Protein AF-A0A425D7N1-F1 (afdb_monomer_lite)

Radius of gyration: 16.36 Å; chains: 1; bounding box: 38×42×46 Å

Organism: Aphanomyces astaci (NCBI:txid112090)

Sequence (108 aa):
MNSFPKTGVSLRPGFVYGTRRVHVNNTDLFLPLQLVGAPLSFAARQLGPVSAVLSRVPVLGGELLATCPVGALAKAAVLSAIAPVHCDVLDTANIIALGDSFHETVGA

pLDDT: mean 73.81, std 13.09, range [32.22, 89.5]

Secondary structure (DSSP, 8-state):
-PPPPS---EEE-SSEESEEEEEETTEEEEEETHHHHHHHHHHHHTSTHHHHHHTTSTTTHHHHHT-EEHHHHHHHHHHHHHS--S-SEEEHHHHHHHHHGGGGG---

Structure (mmCIF, N/CA/C/O backbone):
data_AF-A0A425D7N1-F1
#
_entry.id   AF-A0A425D7N1-F1
#
loop_
_atom_site.group_PDB
_atom_site.id
_atom_site.type_symbol
_atom_site.label_atom_id
_atom_site.label_alt_id
_atom_site.label_comp_id
_atom_site.label_asym_id
_atom_site.label_entity_id
_atom_site.label_seq_id
_atom_site.pdbx_PDB_ins_code
_atom_site.Cartn_x
_atom_site.Cartn_y
_atom_site.Cartn_z
_atom_site.occupancy
_atom_site.B_iso_or_equiv
_atom_site.auth_seq_id
_atom_site.auth_comp_id
_atom_site.auth_asym_id
_atom_site.auth_atom_id
_atom_site.pdbx_PDB_model_num
ATOM 1 N N . MET A 1 1 ? 11.585 -7.098 -30.849 1.00 37.97 1 MET A N 1
ATOM 2 C CA . MET A 1 1 ? 10.840 -6.671 -29.645 1.00 37.97 1 MET A CA 1
ATOM 3 C C . MET A 1 1 ? 11.087 -7.737 -28.593 1.00 37.97 1 MET A C 1
ATOM 5 O O . MET A 1 1 ? 10.558 -8.832 -28.730 1.00 37.97 1 MET A O 1
ATOM 9 N N . ASN A 1 2 ? 12.007 -7.499 -27.656 1.00 46.97 2 ASN A N 1
ATOM 10 C CA . ASN A 1 2 ? 12.360 -8.512 -26.660 1.00 46.97 2 ASN A CA 1
ATOM 11 C C . ASN A 1 2 ? 11.186 -8.658 -25.690 1.00 46.97 2 ASN A C 1
ATOM 13 O O . ASN A 1 2 ? 10.773 -7.675 -25.079 1.00 46.97 2 ASN A O 1
ATOM 17 N N . SER A 1 3 ? 10.618 -9.864 -25.612 1.00 61.69 3 SER A N 1
ATOM 18 C CA . SER A 1 3 ? 9.583 -10.200 -24.634 1.00 61.69 3 SER A CA 1
ATOM 19 C C . SER A 1 3 ? 10.131 -9.912 -23.245 1.00 61.69 3 SER A C 1
ATOM 21 O O . SER A 1 3 ? 11.191 -10.426 -22.888 1.00 61.69 3 SER A O 1
ATOM 23 N N . PHE A 1 4 ? 9.404 -9.128 -22.453 1.00 61.50 4 PHE A N 1
ATOM 24 C CA . PHE A 1 4 ? 9.664 -9.077 -21.023 1.00 61.50 4 PHE A CA 1
ATOM 25 C C . PHE A 1 4 ? 9.566 -10.503 -20.461 1.00 61.50 4 PHE A C 1
ATOM 27 O O . PHE A 1 4 ? 8.739 -11.293 -20.945 1.00 61.50 4 PHE A O 1
ATOM 34 N N . PRO A 1 5 ? 10.426 -10.872 -19.499 1.00 63.09 5 PRO A N 1
ATOM 35 C CA . PRO A 1 5 ? 10.297 -12.156 -18.836 1.00 63.09 5 PRO A CA 1
ATOM 36 C C . PRO A 1 5 ? 8.902 -12.226 -18.200 1.00 63.09 5 PRO A C 1
ATOM 38 O O . PRO A 1 5 ? 8.482 -11.296 -17.518 1.00 63.09 5 PRO A O 1
ATOM 41 N N . LYS A 1 6 ? 8.169 -13.323 -18.426 1.00 65.75 6 LYS A N 1
ATOM 42 C CA . LYS A 1 6 ? 6.838 -13.560 -17.824 1.00 65.75 6 LYS A CA 1
ATOM 43 C C . LYS A 1 6 ? 6.916 -13.888 -16.324 1.00 65.75 6 LYS A C 1
ATOM 45 O O . LYS A 1 6 ? 5.983 -14.439 -15.758 1.00 65.75 6 LYS A O 1
ATOM 50 N N . THR A 1 7 ? 8.056 -13.612 -15.708 1.00 69.44 7 THR A N 1
ATOM 51 C CA . THR A 1 7 ? 8.357 -13.879 -14.308 1.00 69.44 7 THR A CA 1
ATOM 52 C C . THR A 1 7 ? 8.376 -12.547 -13.578 1.00 69.44 7 THR A C 1
ATOM 54 O O . THR A 1 7 ? 9.187 -11.678 -13.905 1.00 69.44 7 THR A O 1
ATOM 57 N N . GLY A 1 8 ? 7.488 -12.380 -12.607 1.00 71.38 8 GLY A N 1
ATOM 58 C CA . GLY A 1 8 ? 7.405 -11.174 -11.794 1.00 71.38 8 GLY A CA 1
ATOM 59 C C . GLY A 1 8 ? 5.999 -10.962 -11.256 1.00 71.38 8 GLY A C 1
ATOM 60 O O . GLY A 1 8 ? 5.028 -11.445 -11.830 1.00 71.38 8 GLY A O 1
ATOM 61 N N . VAL A 1 9 ? 5.904 -10.228 -10.153 1.00 82.25 9 VAL A N 1
ATOM 62 C CA . VAL A 1 9 ? 4.634 -9.886 -9.507 1.00 82.25 9 VAL A CA 1
ATOM 63 C C . VAL A 1 9 ? 4.296 -8.435 -9.814 1.00 82.25 9 VAL A C 1
ATOM 65 O O . VAL A 1 9 ? 5.126 -7.541 -9.635 1.00 82.25 9 VAL A O 1
ATOM 68 N N . SER A 1 10 ? 3.063 -8.176 -10.237 1.00 85.81 10 SER A N 1
ATOM 69 C CA . SER A 1 10 ? 2.533 -6.823 -10.364 1.00 85.81 10 SER A CA 1
ATOM 70 C C . SER A 1 10 ? 1.986 -6.353 -9.019 1.00 85.81 10 SER A C 1
ATOM 72 O O . SER A 1 10 ? 1.024 -6.912 -8.495 1.00 85.81 10 SER A O 1
ATOM 74 N N . LEU A 1 11 ? 2.592 -5.318 -8.441 1.00 87.50 11 LEU A N 1
ATOM 75 C CA . LEU A 1 11 ? 2.084 -4.691 -7.222 1.00 87.50 11 LEU A CA 1
ATOM 76 C C . LEU A 1 11 ? 1.025 -3.657 -7.599 1.00 87.50 11 LEU A C 1
ATOM 78 O O . LEU A 1 11 ? 1.315 -2.709 -8.333 1.00 87.50 11 LEU A O 1
ATOM 82 N N . ARG A 1 12 ? -0.178 -3.796 -7.044 1.00 89.50 12 ARG A N 1
ATOM 83 C CA . ARG A 1 12 ? -1.284 -2.853 -7.214 1.00 89.50 12 ARG A CA 1
ATOM 84 C C . ARG A 1 12 ? -1.610 -2.174 -5.880 1.00 89.50 12 ARG A C 1
ATOM 86 O O . ARG A 1 12 ? -2.597 -2.523 -5.228 1.00 89.50 12 ARG A O 1
ATOM 93 N N . PRO A 1 13 ? -0.780 -1.213 -5.442 1.00 87.75 13 PRO A N 1
ATOM 94 C CA . PRO A 1 13 ? -1.088 -0.435 -4.258 1.00 87.75 13 PRO A CA 1
ATOM 95 C C . PRO A 1 13 ? -2.211 0.565 -4.551 1.00 87.75 13 PRO A C 1
ATOM 97 O O . PRO A 1 13 ? -2.332 1.078 -5.664 1.00 87.75 13 PRO A O 1
ATOM 100 N N . GLY A 1 14 ? -2.997 0.885 -3.529 1.00 85.75 14 GLY A N 1
ATOM 101 C CA . GLY A 1 14 ? -3.844 2.074 -3.533 1.00 85.75 14 GLY A CA 1
ATOM 102 C C . GLY A 1 14 ? -3.085 3.311 -3.042 1.00 85.75 14 GLY A C 1
ATOM 103 O O . GLY A 1 14 ? -1.975 3.598 -3.491 1.00 85.75 14 GLY A O 1
ATOM 104 N N . PHE A 1 15 ? -3.663 4.059 -2.103 1.00 84.81 15 PHE A N 1
ATOM 105 C CA . PHE A 1 15 ? -3.058 5.269 -1.554 1.00 84.81 15 PHE A CA 1
ATOM 106 C C . PHE A 1 15 ? -1.801 4.972 -0.718 1.00 84.81 15 PHE A C 1
ATOM 108 O O . PHE A 1 15 ? -1.885 4.519 0.425 1.00 84.81 15 PHE A O 1
ATOM 115 N N . VAL A 1 16 ? -0.616 5.263 -1.262 1.00 86.44 16 VAL A N 1
ATOM 116 C CA . VAL A 1 16 ? 0.653 5.029 -0.557 1.00 86.44 16 VAL A CA 1
ATOM 117 C C . VAL A 1 16 ? 1.025 6.213 0.332 1.00 86.44 16 VAL A C 1
ATOM 119 O O . VAL A 1 16 ? 1.311 7.301 -0.171 1.00 86.44 16 VAL A O 1
ATOM 122 N N . TYR A 1 17 ? 1.126 5.984 1.641 1.00 85.38 17 TYR A N 1
ATOM 123 C CA . TYR A 1 17 ? 1.491 7.014 2.615 1.00 85.38 17 TYR A CA 1
ATOM 124 C C . TYR A 1 17 ? 2.874 6.787 3.243 1.00 85.38 17 TYR A C 1
ATOM 126 O O . TYR A 1 17 ? 3.365 5.664 3.367 1.00 85.38 17 TYR A O 1
ATOM 134 N N . GLY A 1 18 ? 3.511 7.893 3.628 1.00 83.75 18 GLY A N 1
ATOM 135 C CA . GLY A 1 18 ? 4.873 7.964 4.156 1.00 83.75 18 GLY A CA 1
ATOM 136 C C . GLY A 1 18 ? 5.472 9.346 3.897 1.00 83.75 18 GLY A C 1
ATOM 137 O O . GLY A 1 18 ? 4.802 10.229 3.358 1.00 83.75 18 GLY A O 1
ATOM 138 N N . THR A 1 19 ? 6.731 9.554 4.263 1.00 82.94 19 THR A N 1
ATOM 139 C CA . THR A 1 19 ? 7.462 10.765 3.877 1.00 82.94 19 THR A CA 1
ATOM 140 C C . THR A 1 19 ? 7.838 10.688 2.397 1.00 82.94 19 THR A C 1
ATOM 142 O O . THR A 1 19 ? 8.494 9.748 1.945 1.00 82.94 19 THR A O 1
ATOM 145 N N . ARG A 1 20 ? 7.385 11.662 1.603 1.00 80.62 20 ARG A N 1
ATOM 146 C CA . ARG A 1 20 ? 7.701 11.765 0.173 1.00 80.62 20 ARG A CA 1
ATOM 147 C C . ARG A 1 20 ? 8.577 12.978 -0.074 1.00 80.62 20 ARG A C 1
ATOM 149 O O . ARG A 1 20 ? 8.230 14.073 0.347 1.00 80.62 20 ARG A O 1
ATOM 156 N N . ARG A 1 21 ? 9.684 12.790 -0.788 1.00 84.81 21 ARG A N 1
ATOM 157 C CA . ARG A 1 21 ? 10.459 13.896 -1.353 1.00 84.81 21 ARG A CA 1
ATOM 158 C C . ARG A 1 21 ? 9.890 14.207 -2.732 1.00 84.81 21 ARG A C 1
ATOM 160 O O . ARG A 1 21 ? 9.845 13.320 -3.581 1.00 84.81 21 ARG A O 1
ATOM 167 N N . VAL A 1 22 ? 9.425 15.432 -2.929 1.00 85.56 22 VAL A N 1
ATOM 168 C CA . VAL A 1 22 ? 8.875 15.926 -4.191 1.00 85.56 22 VAL A CA 1
ATOM 169 C C . VAL A 1 22 ? 9.726 17.104 -4.633 1.00 85.56 22 VAL A C 1
ATOM 171 O O . VAL A 1 22 ? 9.964 18.024 -3.856 1.00 85.56 22 VAL A O 1
ATOM 174 N N . HIS A 1 23 ? 10.190 17.066 -5.875 1.00 85.50 23 HIS A N 1
ATOM 175 C CA . HIS A 1 23 ? 10.967 18.151 -6.450 1.00 85.50 23 HIS A CA 1
ATOM 176 C C . HIS A 1 23 ? 10.027 19.117 -7.176 1.00 85.50 23 HIS A C 1
ATOM 178 O O . HIS A 1 23 ? 9.363 18.724 -8.135 1.00 85.50 23 HIS A O 1
ATOM 184 N N . VAL A 1 24 ? 9.945 20.365 -6.714 1.00 84.19 24 VAL A N 1
ATOM 185 C CA . VAL A 1 24 ? 9.093 21.405 -7.309 1.00 84.19 24 VAL A CA 1
ATOM 186 C C . VAL A 1 24 ? 9.921 22.674 -7.465 1.00 84.19 24 VAL A C 1
ATOM 188 O O . VAL A 1 24 ? 10.484 23.160 -6.490 1.00 84.19 24 VAL A O 1
ATOM 191 N N . ASN A 1 25 ? 9.990 23.225 -8.682 1.00 79.31 25 ASN A N 1
ATOM 192 C CA . ASN A 1 25 ? 10.676 24.491 -8.978 1.00 79.31 25 ASN A CA 1
ATOM 193 C C . ASN A 1 25 ? 12.098 24.584 -8.372 1.00 79.31 25 ASN A C 1
ATOM 195 O O . ASN A 1 25 ? 12.387 25.494 -7.596 1.00 79.31 25 ASN A O 1
ATOM 199 N N . ASN A 1 26 ? 12.983 23.630 -8.697 1.00 77.75 26 ASN A N 1
ATOM 200 C CA . ASN A 1 26 ? 14.365 23.540 -8.187 1.00 77.75 26 ASN A CA 1
ATOM 201 C C . ASN A 1 26 ? 14.508 23.392 -6.660 1.00 77.75 26 ASN A C 1
ATOM 203 O O . ASN A 1 26 ? 15.610 23.534 -6.133 1.00 77.75 26 ASN A O 1
ATOM 207 N N . THR A 1 27 ? 13.426 23.075 -5.943 1.00 80.38 27 THR A N 1
ATOM 208 C CA . THR A 1 27 ? 13.435 22.899 -4.486 1.00 80.38 27 THR A CA 1
ATOM 209 C C . THR A 1 27 ? 12.900 21.524 -4.108 1.00 80.38 27 THR A C 1
ATOM 211 O O . THR A 1 27 ? 11.865 21.078 -4.609 1.00 80.38 27 THR A O 1
ATOM 214 N N . ASP A 1 28 ? 13.598 20.847 -3.198 1.00 85.31 28 ASP A N 1
ATOM 215 C CA . ASP A 1 28 ? 13.145 19.581 -2.633 1.00 85.31 28 ASP A CA 1
ATOM 216 C C . ASP A 1 28 ? 12.217 19.824 -1.444 1.00 85.31 28 ASP A C 1
ATOM 218 O O . ASP A 1 28 ? 12.628 20.333 -0.400 1.00 85.31 28 ASP A O 1
ATOM 222 N N . LEU A 1 29 ? 10.956 19.432 -1.599 1.00 84.69 29 LEU A N 1
ATOM 223 C CA . LEU A 1 29 ? 9.941 19.495 -0.558 1.00 84.69 29 LEU A CA 1
ATOM 224 C C . LEU A 1 29 ? 9.715 18.104 0.029 1.00 84.69 29 LEU A C 1
ATOM 226 O O . LEU A 1 29 ? 9.540 17.123 -0.694 1.00 84.69 29 LEU A O 1
ATOM 230 N N . PHE A 1 30 ? 9.675 18.019 1.355 1.00 83.75 30 PHE A N 1
ATOM 231 C CA . PHE A 1 30 ? 9.300 16.800 2.062 1.00 83.75 30 PHE A CA 1
ATOM 232 C C . PHE A 1 30 ? 7.822 16.879 2.439 1.00 83.75 30 PHE A C 1
ATOM 234 O O . PHE A 1 30 ? 7.434 17.676 3.287 1.00 83.75 30 PHE A O 1
ATOM 241 N N . LEU A 1 31 ? 6.992 16.054 1.805 1.00 81.44 31 LEU A N 1
ATOM 242 C CA . LEU A 1 31 ? 5.572 15.909 2.104 1.00 81.44 31 LEU A CA 1
ATOM 243 C C . LEU A 1 31 ? 5.381 14.733 3.074 1.00 81.44 31 LEU A C 1
ATOM 245 O O . LEU A 1 31 ? 5.495 13.572 2.660 1.00 81.44 31 LEU A O 1
ATOM 249 N N . PRO A 1 32 ? 5.079 14.983 4.361 1.00 78.44 32 PRO A N 1
ATOM 250 C CA . PRO A 1 32 ? 4.769 13.931 5.318 1.00 78.44 32 PRO A CA 1
ATOM 251 C C . PRO A 1 32 ? 3.319 13.459 5.129 1.00 78.44 32 PRO A C 1
ATOM 253 O O . PRO A 1 32 ? 2.445 13.736 5.950 1.00 78.44 32 PRO A O 1
ATOM 256 N N . LEU A 1 33 ? 3.050 12.688 4.067 1.00 77.56 33 LEU A N 1
ATOM 257 C CA . LEU A 1 33 ? 1.719 12.102 3.805 1.00 77.56 33 LEU A CA 1
ATOM 258 C C . LEU A 1 33 ? 1.259 11.154 4.924 1.00 77.56 33 LEU A C 1
ATOM 260 O O . LEU A 1 33 ? 0.090 10.783 5.006 1.00 77.56 33 LEU A O 1
ATOM 264 N N . GLN A 1 34 ? 2.179 10.780 5.811 1.00 73.00 34 GLN A N 1
ATOM 265 C CA . GLN A 1 34 ? 1.913 10.007 7.013 1.00 73.00 34 GLN A CA 1
ATOM 266 C C . GLN A 1 34 ? 0.954 10.707 7.988 1.00 73.00 34 GLN A C 1
ATOM 268 O O . GLN A 1 34 ? 0.216 10.007 8.671 1.00 73.00 34 GLN A O 1
ATOM 273 N N . LEU A 1 35 ? 0.892 12.047 8.006 1.00 73.31 35 LEU A N 1
ATOM 274 C CA . LEU A 1 35 ? -0.041 12.790 8.868 1.00 73.31 35 LEU A CA 1
ATOM 275 C C . LEU A 1 35 ? -1.513 12.490 8.552 1.00 73.31 35 LEU A C 1
ATOM 277 O O . LEU A 1 35 ? -2.345 12.496 9.451 1.00 73.31 35 LEU A O 1
ATOM 281 N N . VAL A 1 36 ? -1.824 12.190 7.289 1.00 72.19 36 VAL A N 1
ATOM 282 C CA . VAL A 1 36 ? -3.179 11.823 6.853 1.00 72.19 36 VAL A CA 1
ATOM 283 C C . VAL A 1 36 ? -3.313 10.305 6.731 1.00 72.19 36 VAL A C 1
ATOM 285 O O . VAL A 1 36 ? -4.297 9.725 7.179 1.00 72.19 36 VAL A O 1
ATOM 288 N N . GLY A 1 37 ? -2.307 9.633 6.168 1.00 66.06 37 GLY A N 1
ATOM 289 C CA . GLY A 1 37 ? -2.376 8.199 5.891 1.00 66.06 37 GLY A CA 1
ATOM 290 C C . GLY A 1 37 ? -2.292 7.295 7.123 1.00 66.06 37 GLY A C 1
ATOM 291 O O . GLY A 1 37 ? -2.917 6.238 7.128 1.00 66.06 37 GLY A O 1
ATOM 292 N N . ALA A 1 38 ? -1.577 7.691 8.183 1.00 70.81 38 ALA A N 1
ATOM 293 C CA . ALA A 1 38 ? -1.480 6.892 9.408 1.00 70.81 38 ALA A CA 1
ATOM 294 C C . ALA A 1 38 ? -2.813 6.782 10.176 1.00 70.81 38 ALA A C 1
ATOM 296 O O . ALA A 1 38 ? -3.225 5.650 10.438 1.00 70.81 38 ALA A O 1
ATOM 297 N N . PRO A 1 39 ? -3.531 7.882 10.495 1.00 71.62 39 PRO A N 1
ATOM 298 C CA . PRO A 1 39 ? -4.841 7.775 11.140 1.00 71.62 39 PRO A CA 1
ATOM 299 C C . PRO A 1 39 ? -5.870 7.087 10.235 1.00 71.62 39 PRO A C 1
ATOM 301 O O . PRO A 1 39 ? -6.709 6.339 10.729 1.00 71.62 39 PRO A O 1
ATOM 304 N N . LEU A 1 40 ? -5.772 7.266 8.913 1.00 69.88 40 LEU A N 1
ATOM 305 C CA . LEU A 1 40 ? -6.648 6.606 7.945 1.00 69.88 40 LEU A CA 1
ATOM 306 C C . LEU A 1 40 ? -6.436 5.082 7.920 1.00 69.88 40 LEU A C 1
ATOM 308 O O . LEU A 1 40 ? -7.399 4.322 7.959 1.00 69.88 40 LEU A O 1
ATOM 312 N N . SER A 1 41 ? -5.179 4.630 7.935 1.00 67.25 41 SER A N 1
ATOM 313 C CA . SER A 1 41 ? -4.823 3.207 8.008 1.00 67.25 41 SER A CA 1
ATOM 314 C C . SER A 1 41 ? -5.210 2.586 9.356 1.00 67.25 41 SER A C 1
ATOM 316 O O . SER A 1 41 ? -5.748 1.478 9.396 1.00 67.25 41 SER A O 1
ATOM 318 N N . PHE A 1 42 ? -5.023 3.324 10.458 1.00 70.31 42 PHE A N 1
ATOM 319 C CA . PHE A 1 42 ? -5.484 2.925 11.792 1.00 70.31 42 PHE A CA 1
ATOM 320 C C . PHE A 1 42 ? -7.010 2.753 11.822 1.00 70.31 42 PHE A C 1
ATOM 322 O O . PHE A 1 42 ? -7.510 1.715 12.256 1.00 70.31 42 PHE A O 1
ATOM 329 N N . ALA A 1 43 ? -7.754 3.722 11.279 1.00 67.44 43 ALA A N 1
ATOM 330 C CA . ALA A 1 43 ? -9.210 3.661 11.185 1.00 67.44 43 ALA A CA 1
ATOM 331 C C . ALA A 1 43 ? -9.704 2.511 10.300 1.00 67.44 43 ALA A C 1
ATOM 333 O O . ALA A 1 43 ? -10.676 1.836 10.636 1.00 67.44 43 ALA A O 1
ATOM 334 N N . ALA A 1 44 ? -9.010 2.257 9.193 1.00 65.12 44 ALA A N 1
ATOM 335 C CA . ALA A 1 44 ? -9.375 1.213 8.250 1.00 65.12 44 ALA A CA 1
ATOM 336 C C . ALA A 1 44 ? -9.089 -0.206 8.764 1.00 65.12 44 ALA A C 1
ATOM 338 O O . ALA A 1 44 ? -9.806 -1.128 8.380 1.00 65.12 44 ALA A O 1
ATOM 339 N N . ARG A 1 45 ? -8.055 -0.414 9.595 1.00 66.94 45 ARG A N 1
ATOM 340 C CA . ARG A 1 45 ? -7.564 -1.769 9.931 1.00 66.94 45 ARG A CA 1
ATOM 341 C C . ARG A 1 45 ? -7.530 -2.115 11.417 1.00 66.94 45 ARG A C 1
ATOM 343 O O . ARG A 1 45 ? -7.679 -3.285 11.745 1.00 66.94 45 ARG A O 1
ATOM 350 N N . GLN A 1 46 ? -7.349 -1.147 12.315 1.00 66.69 46 GLN A N 1
ATOM 351 C CA . GLN A 1 46 ? -7.150 -1.415 13.751 1.00 66.69 46 GLN A CA 1
ATOM 352 C C . GLN A 1 46 ? -8.410 -1.203 14.605 1.00 66.69 46 GLN A C 1
ATOM 354 O O . GLN A 1 46 ? -8.424 -1.544 15.783 1.00 66.69 46 GLN A O 1
ATOM 359 N N . LEU A 1 47 ? -9.502 -0.717 14.011 1.00 60.03 47 LEU A N 1
ATOM 360 C CA . LEU A 1 47 ? -10.763 -0.412 14.702 1.00 60.03 47 LEU A CA 1
ATOM 361 C C . LEU A 1 47 ? -11.756 -1.599 14.786 1.00 60.03 47 LEU A C 1
ATOM 363 O O . LEU A 1 47 ? -12.925 -1.424 15.135 1.00 60.03 47 LEU A O 1
ATOM 367 N N . GLY A 1 48 ? -11.308 -2.823 14.480 1.00 62.97 48 GLY A N 1
ATOM 368 C CA . GLY A 1 48 ? -12.079 -4.060 14.674 1.00 62.97 48 GLY A CA 1
ATOM 369 C C . GLY A 1 48 ? -13.426 -4.077 13.923 1.00 62.97 48 GLY A C 1
ATOM 370 O O . GLY A 1 48 ? -13.445 -3.837 12.716 1.00 62.97 48 GLY A O 1
ATOM 371 N N . PRO A 1 49 ? -14.576 -4.341 14.577 1.00 59.88 49 PRO A N 1
ATOM 372 C CA . PRO A 1 49 ? -15.877 -4.412 13.899 1.00 59.88 49 PRO A CA 1
ATOM 373 C C . PRO A 1 49 ? -16.293 -3.091 13.231 1.00 59.88 49 PRO A C 1
ATOM 375 O O . PRO A 1 49 ? -17.060 -3.104 12.270 1.00 59.88 49 PRO A O 1
ATOM 378 N N . VAL A 1 50 ? -15.749 -1.952 13.675 1.00 58.22 50 VAL A N 1
ATOM 379 C CA . VAL A 1 50 ? -16.002 -0.642 13.055 1.00 58.22 50 VAL A CA 1
ATOM 380 C C . VAL A 1 50 ? -15.345 -0.553 11.675 1.00 58.22 50 VAL A C 1
ATOM 382 O O . VAL A 1 50 ? -15.939 0.013 10.765 1.00 58.22 50 VAL A O 1
ATOM 385 N N . SER A 1 51 ? -14.192 -1.196 11.468 1.00 57.56 51 SER A N 1
ATOM 386 C CA . SER A 1 51 ? -13.540 -1.312 10.153 1.00 57.56 51 SER A CA 1
ATOM 387 C C . SER A 1 51 ? -14.393 -2.112 9.152 1.00 57.56 51 SER A C 1
ATOM 389 O O . SER A 1 51 ? -14.523 -1.722 7.988 1.00 57.56 51 SER A O 1
ATOM 391 N N . ALA A 1 52 ? -15.067 -3.174 9.606 1.00 59.00 52 ALA A N 1
ATOM 392 C CA . ALA A 1 52 ? -15.986 -3.966 8.781 1.00 59.00 52 ALA A CA 1
ATOM 393 C C . ALA A 1 52 ? -17.247 -3.181 8.361 1.00 59.00 52 ALA A C 1
ATOM 395 O O . ALA A 1 52 ? -17.823 -3.431 7.302 1.00 59.00 52 ALA A O 1
ATOM 396 N N . VAL A 1 53 ? -17.673 -2.213 9.175 1.00 60.25 53 VAL A N 1
ATOM 397 C CA . VAL A 1 53 ? -18.791 -1.314 8.850 1.00 60.25 53 VAL A CA 1
ATOM 398 C C . VAL A 1 53 ? -18.327 -0.176 7.938 1.00 60.25 53 VAL A C 1
ATOM 400 O O . VAL A 1 53 ? -18.996 0.129 6.953 1.00 60.25 53 V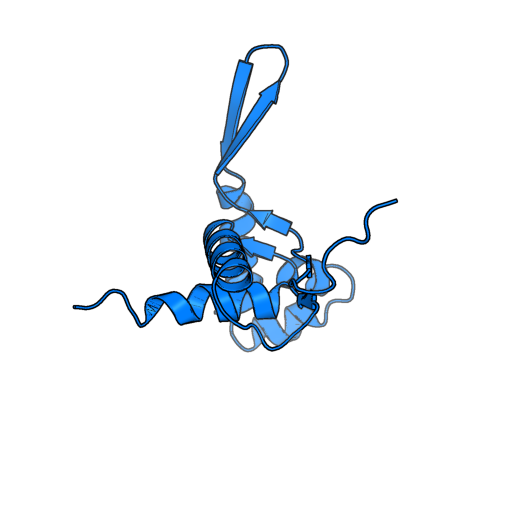AL A O 1
ATOM 403 N N . LEU A 1 54 ? -17.157 0.408 8.208 1.00 58.72 54 LEU A N 1
ATOM 404 C CA . LEU A 1 54 ? -16.585 1.497 7.410 1.00 58.72 54 LEU A CA 1
ATOM 405 C C . LEU A 1 54 ? -16.220 1.038 5.989 1.00 58.72 54 LEU A C 1
ATOM 407 O O . LEU A 1 54 ? -16.428 1.777 5.033 1.00 58.72 54 LEU A O 1
ATOM 411 N N . SER A 1 55 ? -15.754 -0.205 5.835 1.00 60.31 55 SER A N 1
ATOM 412 C CA . SER A 1 55 ? -15.475 -0.834 4.532 1.00 60.31 55 SER A CA 1
ATOM 413 C C . SER A 1 55 ? -16.726 -1.118 3.693 1.00 60.31 55 SER A C 1
ATOM 415 O O . SER A 1 55 ? -16.624 -1.219 2.473 1.00 60.31 55 SER A O 1
ATOM 417 N N . ARG A 1 56 ? -17.913 -1.189 4.313 1.00 63.47 56 ARG A N 1
ATOM 418 C CA . ARG A 1 56 ? -19.202 -1.325 3.611 1.00 63.47 56 ARG A CA 1
ATOM 419 C C . ARG A 1 56 ? -19.771 0.004 3.116 1.00 63.47 56 ARG A C 1
ATOM 421 O O . ARG A 1 56 ? -20.790 -0.008 2.430 1.00 63.47 56 ARG A O 1
ATOM 428 N N . VAL A 1 57 ? -19.142 1.139 3.436 1.00 68.56 57 VAL A N 1
ATOM 429 C CA . VAL A 1 57 ? -19.559 2.446 2.917 1.00 68.56 57 VAL A CA 1
ATOM 430 C C . VAL A 1 57 ? -19.127 2.547 1.447 1.00 68.56 57 VAL A C 1
ATOM 432 O O . VAL A 1 57 ? -17.923 2.600 1.185 1.00 68.56 57 VAL A O 1
ATOM 435 N N . PRO A 1 58 ? -20.064 2.627 0.483 1.00 56.25 58 PRO A N 1
ATOM 436 C CA . PRO A 1 58 ? -19.801 2.423 -0.949 1.00 56.25 58 PRO A CA 1
ATOM 437 C C . PRO A 1 58 ? -18.944 3.505 -1.638 1.00 56.25 58 PRO A C 1
ATOM 439 O O . PRO 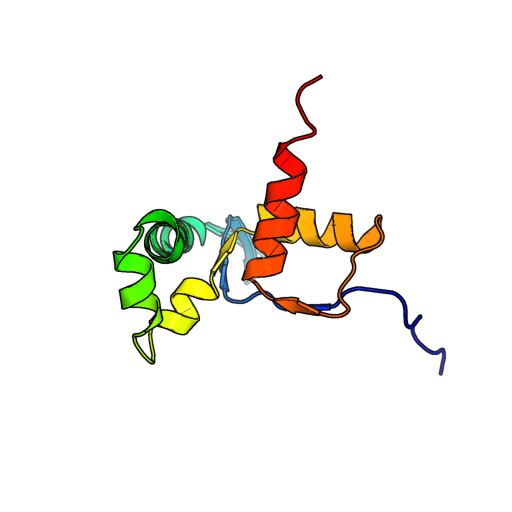A 1 58 ? -18.729 3.430 -2.841 1.00 56.25 58 PRO A O 1
ATOM 442 N N . VAL A 1 59 ? -18.433 4.495 -0.899 1.00 61.78 59 VAL A N 1
ATOM 443 C CA . VAL A 1 59 ? -17.579 5.577 -1.432 1.00 61.78 59 VAL A CA 1
ATOM 444 C C . VAL A 1 59 ? -16.289 5.736 -0.625 1.00 61.78 59 VAL A C 1
ATOM 446 O O . VAL A 1 59 ? -15.219 5.893 -1.197 1.00 61.78 59 VAL A O 1
ATOM 449 N N . LEU A 1 60 ? -16.363 5.659 0.706 1.00 60.59 60 LEU A N 1
ATOM 450 C CA . LEU A 1 60 ? -15.203 5.867 1.583 1.00 60.59 60 LEU A CA 1
ATOM 451 C C . LEU A 1 60 ? -14.507 4.558 1.977 1.00 60.59 60 LEU A C 1
ATOM 453 O O . LEU A 1 60 ? -13.305 4.553 2.232 1.00 60.59 60 LEU A O 1
ATOM 457 N N . GLY A 1 61 ? -15.240 3.442 2.009 1.00 60.00 61 GLY A N 1
ATOM 458 C CA . GLY A 1 61 ? -14.735 2.156 2.489 1.00 60.00 61 GLY A CA 1
ATOM 459 C C . GLY A 1 61 ? -13.642 1.552 1.610 1.00 60.00 61 GLY A C 1
ATOM 460 O O . GLY A 1 61 ? -12.668 1.004 2.129 1.00 60.00 61 GLY A O 1
ATOM 461 N N . GLY A 1 62 ? -13.770 1.702 0.288 1.00 63.75 62 GLY A N 1
ATOM 462 C CA . GLY A 1 62 ? -12.761 1.249 -0.674 1.00 63.75 62 GLY A CA 1
ATOM 463 C C . GLY A 1 62 ? -11.448 2.022 -0.546 1.00 63.75 62 GLY A C 1
ATOM 464 O O . GLY A 1 62 ? -10.386 1.413 -0.462 1.00 63.75 62 GLY A O 1
ATOM 465 N N . GLU A 1 63 ? -11.524 3.350 -0.433 1.00 64.69 63 GLU A N 1
ATOM 466 C CA . GLU A 1 63 ? -10.355 4.231 -0.292 1.00 64.69 63 GLU A CA 1
ATOM 467 C C . GLU A 1 63 ? -9.614 4.015 1.035 1.00 64.69 63 GLU A C 1
ATOM 469 O O . GLU A 1 63 ? -8.384 3.992 1.079 1.00 64.69 63 GLU A O 1
ATOM 474 N N . LEU A 1 64 ? -10.357 3.767 2.119 1.00 63.88 64 LEU A N 1
ATOM 475 C CA . LEU A 1 64 ? -9.807 3.428 3.435 1.00 63.88 64 LEU A CA 1
ATOM 476 C C . LEU A 1 64 ? -8.946 2.155 3.388 1.00 63.88 64 LEU A C 1
ATOM 478 O O . LEU A 1 64 ? -7.809 2.143 3.873 1.00 63.88 64 LEU A O 1
ATOM 482 N N . LEU A 1 65 ? -9.463 1.091 2.767 1.00 68.56 65 LEU A N 1
ATOM 483 C CA . LEU A 1 65 ? -8.750 -0.181 2.604 1.00 68.56 65 LEU A CA 1
ATOM 484 C C . LEU A 1 65 ? -7.650 -0.125 1.538 1.00 68.56 65 LEU A C 1
ATOM 486 O O . LEU A 1 65 ? -6.714 -0.927 1.575 1.00 68.56 65 LEU A O 1
ATOM 490 N N . ALA A 1 66 ? -7.727 0.837 0.621 1.00 73.50 66 ALA A N 1
ATOM 491 C CA . ALA A 1 66 ? -6.719 1.076 -0.398 1.00 73.50 66 ALA A CA 1
ATOM 492 C C . ALA A 1 66 ? -5.456 1.762 0.159 1.00 73.50 66 ALA A C 1
ATOM 494 O O . ALA A 1 66 ? -4.462 1.865 -0.553 1.00 73.50 66 ALA A O 1
ATOM 495 N N . THR A 1 67 ? -5.433 2.194 1.423 1.00 82.00 67 THR A N 1
ATOM 496 C CA . THR A 1 67 ? -4.235 2.807 2.022 1.00 82.00 67 THR A CA 1
ATOM 497 C C . THR A 1 67 ? -3.103 1.798 2.227 1.00 82.00 67 THR A C 1
ATOM 499 O O . THR A 1 67 ? -3.325 0.723 2.773 1.00 82.00 67 THR A O 1
ATOM 502 N N . CYS A 1 68 ? -1.868 2.134 1.858 1.00 83.12 68 CYS A N 1
ATOM 503 C CA . CYS A 1 68 ? -0.696 1.273 2.021 1.00 83.12 68 CYS A CA 1
ATOM 504 C C . CYS A 1 68 ? 0.484 2.049 2.626 1.00 83.12 68 CYS A C 1
ATOM 506 O O . CYS A 1 68 ? 0.876 3.078 2.068 1.00 83.12 68 CYS A O 1
ATOM 508 N N . PRO A 1 69 ? 1.113 1.579 3.718 1.00 87.25 69 PRO A N 1
ATOM 509 C CA . PRO A 1 69 ? 2.357 2.175 4.188 1.00 87.25 69 PRO A CA 1
ATOM 510 C C . PRO A 1 69 ? 3.488 1.902 3.190 1.00 87.25 69 PRO A C 1
ATOM 512 O O . PRO A 1 69 ? 3.658 0.776 2.716 1.00 87.25 69 PRO A O 1
ATOM 515 N N . VAL A 1 70 ? 4.304 2.922 2.906 1.00 87.44 70 VAL A N 1
ATOM 516 C CA . VAL A 1 70 ? 5.444 2.804 1.977 1.00 87.44 70 VAL A CA 1
ATOM 517 C C . VAL A 1 70 ? 6.458 1.741 2.418 1.00 87.44 70 VAL A C 1
ATOM 519 O O . VAL A 1 70 ? 7.062 1.091 1.573 1.00 87.44 70 VAL A O 1
ATOM 522 N N . GLY A 1 71 ? 6.607 1.516 3.729 1.00 87.56 71 GLY A N 1
ATOM 523 C CA . GLY A 1 71 ? 7.499 0.492 4.274 1.00 87.56 71 GLY A CA 1
ATOM 524 C C . GLY A 1 71 ? 7.061 -0.935 3.931 1.00 87.56 71 GLY A C 1
ATOM 525 O O . GLY A 1 71 ? 7.882 -1.723 3.472 1.00 87.56 71 GLY A O 1
ATOM 526 N N . ALA A 1 72 ? 5.772 -1.258 4.089 1.00 86.62 72 ALA A N 1
ATOM 527 C CA . ALA A 1 72 ? 5.254 -2.579 3.718 1.00 86.62 72 ALA A CA 1
ATOM 528 C C . ALA A 1 72 ? 5.319 -2.794 2.202 1.00 86.62 72 ALA A C 1
ATOM 530 O O . ALA A 1 72 ? 5.736 -3.857 1.752 1.00 86.62 72 ALA A O 1
ATOM 531 N N . LEU A 1 73 ? 5.008 -1.755 1.414 1.00 88.88 73 LEU A N 1
ATOM 532 C CA . LEU A 1 73 ? 5.139 -1.800 -0.043 1.00 88.88 73 LEU A CA 1
ATOM 533 C C . LEU A 1 73 ? 6.582 -2.071 -0.483 1.00 88.88 73 LEU A C 1
ATOM 535 O O . LEU A 1 73 ? 6.807 -2.909 -1.351 1.00 88.88 73 LEU A O 1
ATOM 539 N N . ALA A 1 74 ? 7.558 -1.389 0.122 1.00 89.06 74 ALA A N 1
ATOM 540 C CA . ALA A 1 74 ? 8.971 -1.602 -0.175 1.00 89.06 74 ALA A CA 1
ATOM 541 C C . ALA A 1 74 ? 9.407 -3.040 0.145 1.00 89.06 74 ALA A C 1
ATOM 543 O O . ALA A 1 74 ? 10.054 -3.678 -0.682 1.00 89.06 74 ALA A O 1
ATOM 544 N N . LYS A 1 75 ? 9.004 -3.581 1.301 1.00 88.88 75 LYS A N 1
ATOM 545 C CA . LYS A 1 75 ? 9.295 -4.974 1.671 1.00 88.88 75 LYS A CA 1
ATOM 546 C C . LYS A 1 75 ? 8.663 -5.968 0.706 1.00 88.88 75 LYS A C 1
ATOM 548 O O . LYS A 1 75 ? 9.358 -6.847 0.210 1.00 88.88 75 LYS A O 1
ATOM 553 N N . ALA A 1 76 ? 7.380 -5.798 0.393 1.00 87.94 76 ALA A N 1
ATOM 554 C CA . ALA A 1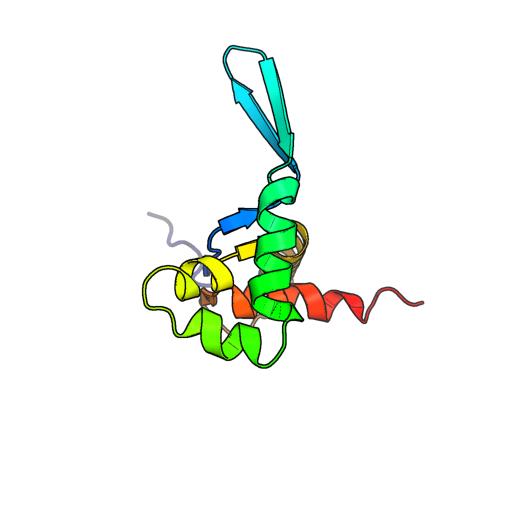 76 ? 6.673 -6.649 -0.556 1.00 87.94 76 ALA A CA 1
ATOM 555 C C . ALA A 1 76 ? 7.311 -6.607 -1.952 1.00 87.94 76 ALA A C 1
ATOM 557 O O . ALA A 1 76 ? 7.418 -7.644 -2.600 1.00 87.94 76 ALA A O 1
ATOM 558 N N . ALA A 1 77 ? 7.782 -5.437 -2.399 1.00 87.81 77 ALA A N 1
ATOM 559 C CA . ALA A 1 77 ? 8.478 -5.291 -3.674 1.00 87.81 77 ALA A CA 1
ATOM 560 C C . ALA A 1 77 ? 9.813 -6.033 -3.701 1.00 87.81 77 ALA A C 1
ATOM 562 O O . ALA A 1 77 ? 10.094 -6.752 -4.656 1.00 87.81 77 ALA A O 1
ATOM 563 N N . VAL A 1 78 ? 10.610 -5.896 -2.640 1.00 88.31 78 VAL A N 1
ATOM 564 C CA . VAL A 1 78 ? 11.880 -6.615 -2.517 1.00 88.31 78 VAL A CA 1
ATOM 565 C C . VAL A 1 78 ? 11.632 -8.120 -2.463 1.00 88.31 78 VAL A C 1
ATOM 567 O O . VAL A 1 78 ? 12.243 -8.852 -3.233 1.00 88.31 78 VAL A O 1
ATOM 570 N N . LEU A 1 79 ? 10.692 -8.582 -1.633 1.00 84.62 79 LEU A N 1
ATOM 571 C CA . LEU A 1 79 ? 10.334 -10.000 -1.532 1.00 84.62 79 LEU A CA 1
ATOM 572 C C . LEU A 1 79 ? 9.835 -10.567 -2.859 1.00 84.62 79 LEU A C 1
ATOM 574 O O . LEU A 1 79 ? 10.264 -11.641 -3.256 1.00 84.62 79 LEU A O 1
ATOM 578 N N . SER A 1 80 ? 9.008 -9.817 -3.583 1.00 84.44 80 SER A N 1
ATOM 579 C CA . SER A 1 80 ? 8.526 -10.223 -4.907 1.00 84.44 80 SER A CA 1
ATOM 580 C C . SER A 1 80 ? 9.627 -10.286 -5.965 1.00 84.44 80 SER A C 1
ATOM 582 O O . SER A 1 80 ? 9.467 -10.971 -6.971 1.00 84.44 80 SER A O 1
ATOM 584 N N . ALA A 1 81 ? 10.734 -9.568 -5.761 1.00 83.56 81 ALA A N 1
ATOM 585 C CA . ALA A 1 81 ? 11.877 -9.588 -6.663 1.00 83.56 81 ALA A CA 1
ATOM 586 C C . ALA A 1 81 ? 12.867 -10.724 -6.352 1.00 83.56 81 ALA A C 1
ATOM 588 O O . ALA A 1 81 ? 13.540 -11.195 -7.266 1.00 83.56 81 ALA A O 1
ATOM 589 N N . ILE A 1 82 ? 12.979 -11.149 -5.086 1.00 83.75 82 ILE A N 1
ATOM 590 C CA . ILE A 1 82 ? 14.001 -12.118 -4.643 1.00 83.75 82 ILE A CA 1
ATOM 591 C C . ILE A 1 82 ? 13.451 -13.510 -4.316 1.00 83.75 82 ILE A C 1
ATOM 593 O O . ILE A 1 82 ? 14.212 -14.474 -4.333 1.00 83.75 82 ILE A O 1
ATOM 597 N N . ALA A 1 83 ? 12.164 -13.627 -3.988 1.00 74.12 83 ALA A N 1
ATOM 598 C CA . ALA A 1 83 ? 11.540 -14.863 -3.531 1.00 74.12 83 ALA A CA 1
ATOM 599 C C . ALA A 1 83 ? 10.377 -15.272 -4.452 1.00 74.12 83 ALA A C 1
ATOM 601 O O . ALA A 1 83 ? 9.712 -14.410 -5.031 1.00 74.12 83 ALA A O 1
ATOM 602 N N . PRO A 1 84 ? 10.095 -16.582 -4.587 1.00 69.00 84 PRO A N 1
ATOM 603 C CA . PRO A 1 84 ? 8.913 -17.046 -5.297 1.00 69.00 84 PRO A CA 1
ATOM 604 C C . PRO A 1 84 ? 7.654 -16.619 -4.532 1.00 69.00 84 PRO A C 1
ATOM 606 O O . PRO A 1 84 ? 7.366 -17.113 -3.443 1.00 69.00 84 PRO A O 1
ATOM 609 N N . VAL A 1 85 ? 6.903 -15.685 -5.110 1.00 70.31 85 VAL A N 1
ATOM 610 C CA . VAL A 1 85 ? 5.592 -15.257 -4.611 1.00 70.31 85 VAL A CA 1
ATOM 611 C C . VAL A 1 85 ? 4.518 -15.942 -5.451 1.00 70.31 85 VAL A C 1
ATOM 613 O O . VAL A 1 85 ? 4.598 -15.976 -6.674 1.00 70.31 85 VAL A O 1
ATOM 616 N N . HIS A 1 86 ? 3.512 -16.508 -4.789 1.00 66.00 86 HIS A N 1
ATOM 617 C CA . HIS A 1 86 ? 2.531 -17.420 -5.390 1.00 66.00 86 HIS A CA 1
ATOM 618 C C . HIS A 1 86 ? 1.477 -16.744 -6.292 1.00 66.00 86 HIS A C 1
ATOM 620 O O . HIS A 1 86 ? 0.597 -17.431 -6.806 1.00 66.00 86 HIS A O 1
ATOM 626 N N . CYS A 1 87 ? 1.538 -15.422 -6.482 1.00 72.12 87 CYS A N 1
ATOM 627 C CA . CYS A 1 87 ? 0.509 -14.643 -7.172 1.00 72.12 87 CYS A CA 1
ATOM 628 C C . CYS A 1 87 ? 1.122 -13.693 -8.206 1.00 72.12 87 CYS A C 1
ATOM 630 O O . CYS A 1 87 ? 2.066 -12.974 -7.890 1.00 72.12 87 CYS A O 1
ATOM 632 N N . ASP A 1 88 ? 0.515 -13.612 -9.392 1.00 80.19 88 ASP A N 1
ATOM 633 C CA . ASP A 1 88 ? 0.929 -12.686 -10.458 1.00 80.19 88 ASP A CA 1
ATOM 634 C C . ASP A 1 88 ? 0.590 -11.221 -10.135 1.00 80.19 88 ASP A C 1
ATOM 636 O O . ASP A 1 88 ? 1.261 -10.301 -10.605 1.00 80.19 88 ASP A O 1
ATOM 640 N N . VAL A 1 89 ? -0.455 -10.986 -9.331 1.00 84.19 89 VAL A N 1
ATOM 641 C CA . VAL A 1 89 ? -0.910 -9.649 -8.924 1.00 84.19 89 VAL A CA 1
ATOM 642 C C . VAL A 1 89 ? -1.097 -9.595 -7.412 1.00 84.19 89 VAL A C 1
ATOM 644 O O . VAL A 1 89 ? -1.764 -10.445 -6.819 1.00 84.19 89 VAL A O 1
ATOM 647 N N . LEU A 1 90 ? -0.518 -8.570 -6.790 1.00 85.25 90 LEU A N 1
ATOM 648 C CA . LEU A 1 90 ? -0.589 -8.311 -5.359 1.00 85.25 90 LEU A CA 1
ATOM 649 C C . LEU A 1 90 ? -1.413 -7.046 -5.104 1.00 85.25 90 LEU A C 1
ATOM 651 O O . LEU A 1 90 ? -0.949 -5.932 -5.343 1.00 85.25 90 LEU A O 1
ATOM 655 N N . ASP A 1 91 ? -2.634 -7.217 -4.603 1.00 88.44 91 ASP A N 1
ATOM 656 C CA . ASP A 1 91 ? -3.470 -6.105 -4.143 1.00 88.44 91 ASP A CA 1
ATOM 657 C C . ASP A 1 91 ? -2.968 -5.541 -2.805 1.00 88.44 91 ASP A C 1
ATOM 659 O O . ASP A 1 91 ? -2.244 -6.209 -2.065 1.00 88.44 91 ASP A O 1
ATOM 663 N N . THR A 1 92 ? -3.408 -4.331 -2.444 1.00 84.81 92 THR A N 1
ATOM 664 C CA . THR A 1 92 ? -3.012 -3.625 -1.209 1.00 84.81 92 THR A CA 1
ATOM 665 C C . THR A 1 92 ? -3.023 -4.497 0.054 1.00 84.81 92 THR A C 1
ATOM 667 O O . THR A 1 92 ? -2.101 -4.411 0.861 1.00 84.81 92 THR A O 1
ATOM 670 N N . ALA A 1 93 ? -4.033 -5.354 0.237 1.00 84.38 93 ALA A N 1
ATOM 671 C CA . ALA A 1 93 ? -4.106 -6.246 1.397 1.00 84.38 93 ALA A CA 1
ATOM 672 C C . ALA A 1 93 ? -2.973 -7.289 1.409 1.00 84.38 93 ALA A C 1
ATOM 674 O O . ALA A 1 93 ? -2.329 -7.486 2.438 1.00 84.38 93 ALA A O 1
ATOM 675 N N . ASN A 1 94 ? -2.684 -7.896 0.256 1.00 86.06 94 ASN A N 1
ATOM 676 C CA . ASN A 1 94 ? -1.623 -8.892 0.105 1.00 86.06 94 ASN A CA 1
ATOM 677 C C . ASN A 1 94 ? -0.231 -8.252 0.176 1.00 86.06 94 ASN A C 1
ATOM 679 O O . ASN A 1 94 ? 0.692 -8.858 0.711 1.00 86.06 94 AS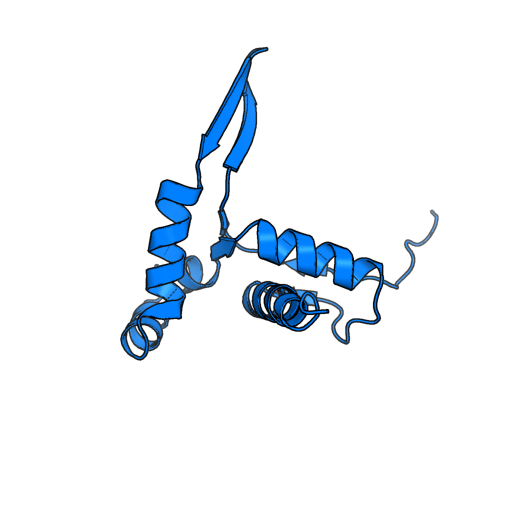N A O 1
ATOM 683 N N . ILE A 1 95 ? -0.085 -7.012 -0.304 1.00 87.88 95 ILE A N 1
ATOM 684 C CA . ILE A 1 95 ? 1.139 -6.213 -0.145 1.00 87.88 95 ILE A CA 1
ATOM 685 C C . ILE A 1 95 ? 1.455 -6.014 1.338 1.00 87.88 95 ILE A C 1
ATOM 687 O O . ILE A 1 95 ? 2.593 -6.203 1.758 1.00 87.88 95 ILE A O 1
ATOM 691 N N . ILE A 1 96 ? 0.454 -5.636 2.135 1.00 86.06 96 ILE A N 1
ATOM 692 C CA . ILE A 1 96 ? 0.640 -5.409 3.570 1.00 86.06 96 ILE A CA 1
ATOM 693 C C . ILE A 1 96 ? 0.933 -6.726 4.282 1.00 86.06 96 ILE A C 1
ATOM 695 O O . ILE A 1 96 ? 1.922 -6.798 4.999 1.00 86.06 96 ILE A O 1
ATOM 699 N N . ALA A 1 97 ? 0.163 -7.782 4.007 1.00 86.44 97 ALA A N 1
ATOM 700 C CA . ALA A 1 97 ? 0.387 -9.099 4.600 1.00 86.44 97 ALA A CA 1
ATOM 701 C C . ALA A 1 97 ? 1.796 -9.649 4.304 1.00 86.44 97 ALA A C 1
ATOM 703 O O . ALA A 1 97 ? 2.467 -10.140 5.209 1.00 86.44 97 ALA A O 1
ATOM 704 N N . LEU A 1 98 ? 2.275 -9.510 3.062 1.00 85.75 98 LEU A N 1
ATOM 705 C CA . LEU A 1 98 ? 3.627 -9.921 2.666 1.00 85.75 98 LEU A CA 1
ATOM 706 C C . LEU A 1 98 ? 4.715 -9.026 3.286 1.00 85.75 98 LEU A C 1
ATOM 708 O O . LEU A 1 98 ? 5.802 -9.489 3.621 1.00 85.75 98 LEU A O 1
ATOM 712 N N . GLY A 1 99 ? 4.449 -7.727 3.436 1.00 85.00 99 GLY A N 1
ATOM 713 C CA . GLY A 1 99 ? 5.364 -6.808 4.113 1.00 85.00 99 GLY A CA 1
ATOM 714 C C . GLY A 1 99 ? 5.470 -7.069 5.621 1.00 85.00 99 GLY A C 1
ATOM 715 O O . GLY A 1 99 ? 6.555 -6.924 6.195 1.00 85.00 99 GLY A O 1
ATOM 716 N N . ASP A 1 100 ? 4.365 -7.474 6.246 1.00 83.12 100 ASP A N 1
ATOM 717 C CA . ASP A 1 100 ? 4.274 -7.783 7.672 1.00 83.12 100 ASP A CA 1
ATOM 718 C C . ASP A 1 100 ? 4.880 -9.154 7.998 1.00 83.12 100 ASP A C 1
ATOM 720 O O . ASP A 1 100 ? 5.557 -9.278 9.018 1.00 83.12 100 ASP A O 1
ATOM 724 N N . SER A 1 101 ? 4.770 -10.150 7.107 1.00 79.75 101 SER A N 1
ATOM 725 C CA . SER A 1 101 ? 5.404 -11.469 7.299 1.00 79.75 101 SER A CA 1
ATOM 726 C C . SER A 1 101 ? 6.932 -11.402 7.408 1.00 79.75 101 SER A C 1
ATOM 728 O O . SER A 1 101 ? 7.563 -12.303 7.944 1.00 79.75 101 SER A O 1
ATOM 730 N N . PHE A 1 102 ? 7.555 -10.321 6.931 1.00 70.19 102 PHE A N 1
ATOM 731 C CA . PHE A 1 102 ? 8.997 -1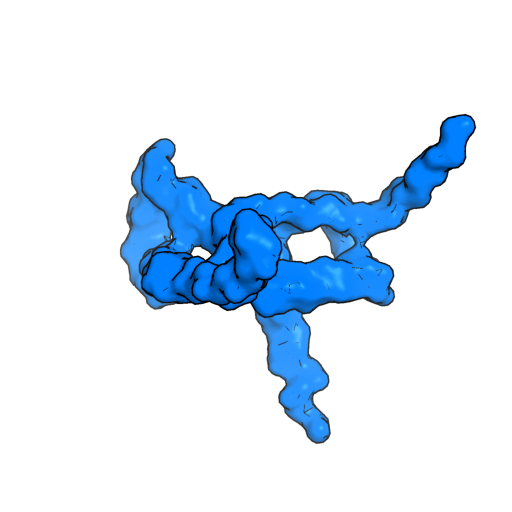0.104 7.069 1.00 70.19 102 PHE A CA 1
ATOM 732 C C . PHE A 1 102 ? 9.429 -9.725 8.501 1.00 70.19 102 PHE A C 1
ATOM 734 O O . PHE A 1 102 ? 10.612 -9.797 8.828 1.00 70.19 102 PHE A O 1
ATOM 741 N N . HIS A 1 103 ? 8.506 -9.282 9.366 1.00 57.00 103 HIS A N 1
ATOM 742 C CA . HIS A 1 103 ? 8.836 -8.899 10.745 1.00 57.00 103 HIS A CA 1
ATOM 743 C C . HIS A 1 103 ? 9.127 -10.088 11.678 1.00 57.00 103 HIS A C 1
ATOM 745 O O . HIS A 1 103 ? 9.680 -9.858 12.750 1.00 57.00 103 HIS A O 1
ATOM 751 N N . GLU A 1 104 ? 8.848 -11.335 11.281 1.00 51.72 104 GLU A N 1
ATOM 752 C CA . GLU A 1 104 ? 9.194 -12.527 12.078 1.00 51.72 104 GLU A CA 1
ATOM 753 C C . GLU A 1 104 ? 10.686 -12.914 12.018 1.00 51.72 104 GLU A C 1
ATOM 755 O O . GLU A 1 104 ? 11.143 -13.694 12.846 1.00 51.72 104 GLU A O 1
ATOM 760 N N . THR A 1 105 ? 11.482 -12.357 11.095 1.00 44.88 105 THR A N 1
ATOM 761 C CA . THR A 1 105 ? 12.860 -12.831 10.832 1.00 44.88 105 THR A CA 1
ATOM 762 C C . THR A 1 105 ? 13.988 -11.873 11.233 1.00 44.88 105 THR A C 1
ATOM 764 O O . THR A 1 105 ? 15.128 -12.077 10.826 1.00 44.88 105 THR A O 1
ATOM 767 N N . VAL A 1 106 ? 13.724 -10.839 12.041 1.00 41.94 106 VAL A N 1
ATOM 768 C CA . VAL A 1 106 ? 14.783 -9.971 12.608 1.00 41.94 106 VAL A CA 1
ATOM 769 C C . VAL A 1 106 ? 14.757 -10.063 14.134 1.00 41.94 106 VAL A C 1
ATOM 771 O O . VAL A 1 106 ? 14.454 -9.108 14.843 1.00 41.94 106 VAL A O 1
ATOM 774 N N . GLY A 1 107 ? 15.022 -11.269 14.623 1.00 41.34 107 GLY A N 1
ATOM 775 C CA . GLY A 1 107 ? 15.192 -11.595 16.034 1.00 41.34 107 GLY A CA 1
ATOM 776 C C . GLY A 1 107 ? 16.171 -12.757 16.164 1.00 41.34 107 GLY A C 1
ATOM 777 O O . GLY A 1 107 ? 15.763 -13.866 16.491 1.00 41.34 107 GLY A O 1
ATOM 778 N N . ALA A 1 108 ? 17.437 -12.504 15.832 1.00 32.22 108 ALA A N 1
ATOM 779 C CA . ALA A 1 108 ? 18.581 -13.362 16.127 1.00 32.22 108 ALA A CA 1
ATOM 780 C C . ALA A 1 108 ? 19.773 -12.472 16.488 1.00 32.22 108 ALA A C 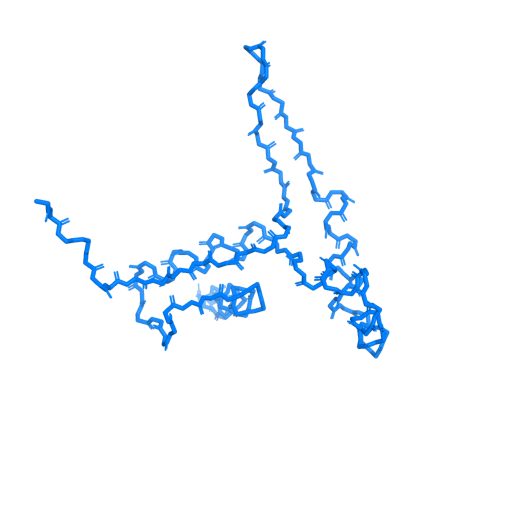1
ATOM 782 O O . ALA A 1 108 ? 19.977 -11.468 15.765 1.00 32.22 108 ALA A O 1
#

Foldseek 3Di:
DDDDPLQFAAEDAAAEAAWDFDQDPNDTDTDRSCVVLVVLQCQCPVPPVSNVVCLPPPPRNVNSLRYAYPQLQVQLRVCRVPHDDPDNYAGRVNSNVSSVVVVVPPDD